Protein AF-A0A958M438-F1 (afdb_monomer_lite)

Radius of gyration: 17.26 Å; chains: 1; bounding box: 36×20×44 Å

Sequence (76 aa):
LYAQYVAQYGTPAVASSGAPVAIPTYSATDLYYYVTYADPTVFDNMSIDASGVLTYDIIGQPSDYNALINVVFVVK

Structure (mmCIF, N/CA/C/O backbone):
data_AF-A0A958M438-F1
#
_entry.id   AF-A0A958M438-F1
#
loop_
_atom_site.group_PDB
_atom_site.id
_atom_site.type_symbol
_atom_site.label_atom_id
_atom_site.label_alt_id
_atom_site.label_comp_id
_atom_site.label_asym_id
_atom_site.label_entity_id
_atom_site.label_seq_id
_atom_site.pdbx_PDB_ins_code
_atom_site.Cartn_x
_atom_site.Cartn_y
_atom_site.Cartn_z
_atom_site.occupancy
_atom_site.B_iso_or_equiv
_atom_site.auth_seq_id
_atom_site.auth_comp_id
_atom_site.auth_asym_id
_atom_site.auth_atom_id
_atom_site.pdbx_PDB_model_num
ATOM 1 N N . LEU A 1 1 ? 5.847 -9.266 10.985 1.00 82.12 1 LEU A N 1
ATOM 2 C CA . LEU A 1 1 ? 5.569 -7.834 11.243 1.00 82.12 1 LEU A CA 1
ATOM 3 C C . LEU A 1 1 ? 4.140 -7.605 11.746 1.00 82.12 1 LEU A C 1
ATOM 5 O O . LEU A 1 1 ? 4.002 -7.055 12.826 1.00 82.12 1 LEU A O 1
ATOM 9 N N . TYR A 1 2 ? 3.099 -8.101 11.057 1.00 88.12 2 TYR A N 1
ATOM 10 C CA . TYR A 1 2 ? 1.691 -7.952 11.484 1.00 88.12 2 TYR A CA 1
ATOM 11 C C . TYR A 1 2 ? 1.419 -8.381 12.937 1.00 88.12 2 TYR A C 1
ATOM 13 O O . TYR A 1 2 ? 0.944 -7.584 13.736 1.00 88.12 2 TYR A O 1
ATOM 21 N N . ALA A 1 3 ? 1.811 -9.600 13.321 1.00 91.50 3 ALA A N 1
ATOM 22 C CA . ALA A 1 3 ? 1.607 -10.085 14.690 1.00 91.50 3 ALA A CA 1
ATOM 23 C C . ALA A 1 3 ? 2.302 -9.216 15.758 1.00 91.50 3 ALA A C 1
ATOM 25 O O . ALA A 1 3 ? 1.760 -9.034 16.842 1.00 91.50 3 ALA A O 1
ATOM 26 N N . GLN A 1 4 ? 3.472 -8.646 15.442 1.00 93.19 4 GLN A N 1
ATOM 27 C CA . GLN A 1 4 ? 4.188 -7.741 16.349 1.00 93.19 4 GLN A CA 1
ATOM 28 C C . GLN A 1 4 ? 3.448 -6.408 16.501 1.00 93.19 4 GLN A C 1
ATOM 30 O O . GLN A 1 4 ? 3.305 -5.923 17.615 1.00 93.19 4 GLN A O 1
ATOM 35 N N . TYR A 1 5 ? 2.907 -5.859 15.408 1.00 90.94 5 TYR A N 1
ATOM 36 C CA . TYR A 1 5 ? 2.059 -4.666 15.459 1.00 90.94 5 TYR A CA 1
ATOM 37 C C . TYR A 1 5 ? 0.830 -4.895 16.352 1.00 90.94 5 TYR A C 1
ATOM 39 O O . TYR A 1 5 ? 0.563 -4.101 17.249 1.00 90.94 5 TYR A O 1
ATOM 47 N N . VAL A 1 6 ? 0.118 -6.012 16.163 1.00 91.94 6 VAL A N 1
ATOM 48 C CA . VAL A 1 6 ? -1.057 -6.347 16.985 1.00 91.94 6 VAL A CA 1
ATOM 49 C C . VAL A 1 6 ? -0.672 -6.502 18.456 1.00 91.94 6 VAL A C 1
ATOM 51 O O . VAL A 1 6 ? -1.348 -5.954 19.321 1.00 91.94 6 VAL A O 1
ATOM 54 N N . ALA A 1 7 ? 0.429 -7.198 18.749 1.00 91.62 7 ALA A N 1
ATOM 55 C CA . ALA A 1 7 ? 0.900 -7.381 20.119 1.00 91.62 7 ALA A CA 1
ATOM 56 C C . ALA A 1 7 ? 1.297 -6.055 20.788 1.00 91.62 7 ALA A C 1
ATOM 58 O O . ALA A 1 7 ? 1.019 -5.853 21.966 1.00 91.62 7 ALA A O 1
ATOM 59 N N . GLN A 1 8 ? 1.936 -5.151 20.044 1.00 90.44 8 GLN A N 1
ATOM 60 C CA . GLN A 1 8 ? 2.441 -3.891 20.580 1.00 90.44 8 GLN A CA 1
ATOM 61 C C . GLN A 1 8 ? 1.354 -2.817 20.720 1.00 90.44 8 GLN A C 1
ATOM 63 O O . GLN A 1 8 ? 1.426 -1.996 21.633 1.00 90.44 8 GLN A O 1
ATOM 68 N N . TYR A 1 9 ? 0.361 -2.805 19.828 1.00 91.19 9 TYR A N 1
ATOM 69 C CA . TYR A 1 9 ? -0.587 -1.693 19.703 1.00 91.19 9 TYR A CA 1
ATOM 70 C C . TYR A 1 9 ? -2.060 -2.089 19.881 1.00 91.19 9 TYR A C 1
ATOM 72 O O . TYR A 1 9 ? -2.922 -1.215 19.938 1.00 91.19 9 TYR A O 1
ATOM 80 N N . GLY A 1 10 ? -2.375 -3.382 20.004 1.00 89.69 10 GLY A N 1
ATOM 81 C CA . GLY A 1 10 ? -3.750 -3.870 20.153 1.00 89.69 10 GLY A CA 1
ATOM 82 C C . GLY A 1 10 ? -4.416 -3.504 21.484 1.00 89.69 10 GLY A C 1
ATOM 83 O O . GLY A 1 10 ? -5.642 -3.489 21.562 1.00 89.69 10 GLY A O 1
ATOM 84 N N . THR A 1 11 ? -3.633 -3.171 22.513 1.00 88.62 11 THR A N 1
ATOM 85 C CA . THR A 1 11 ? -4.120 -2.780 23.847 1.00 88.62 11 THR A CA 1
ATOM 86 C C . THR A 1 11 ? -3.553 -1.414 24.251 1.00 88.62 11 THR A C 1
ATOM 88 O O . THR A 1 11 ? -2.599 -1.349 25.034 1.00 88.62 11 THR A O 1
ATOM 91 N N . PRO A 1 12 ? -4.071 -0.305 23.693 1.00 91.12 12 PRO A N 1
ATOM 92 C CA . PRO A 1 12 ? -3.584 1.029 24.028 1.00 91.12 12 PRO A CA 1
ATOM 93 C C . PRO A 1 12 ? -3.884 1.374 25.494 1.00 91.12 12 PRO A C 1
ATOM 95 O O . PRO A 1 12 ? -4.937 1.030 26.026 1.00 91.12 12 PRO A O 1
ATOM 98 N N . ALA A 1 13 ? -2.969 2.092 26.150 1.00 91.75 13 ALA A N 1
ATOM 99 C CA . ALA A 1 13 ? -3.136 2.489 27.553 1.00 91.75 13 ALA A CA 1
ATOM 100 C C . ALA A 1 13 ? -4.231 3.554 27.755 1.00 91.75 13 ALA A C 1
ATOM 102 O O . ALA A 1 13 ? -4.851 3.614 28.814 1.00 91.75 13 ALA A O 1
ATOM 103 N N . VAL A 1 14 ? -4.451 4.410 26.753 1.00 92.69 14 VAL A N 1
ATOM 104 C CA . VAL A 1 14 ? -5.442 5.495 26.761 1.00 92.69 14 VAL A CA 1
ATOM 105 C C . VAL A 1 14 ? -6.027 5.634 25.356 1.00 92.69 14 VAL A C 1
ATOM 107 O O . VAL A 1 14 ? -5.301 5.501 24.370 1.00 92.69 14 VAL A O 1
ATOM 110 N N . ALA A 1 15 ? -7.320 5.941 25.268 1.00 93.31 15 ALA A N 1
ATOM 111 C CA . ALA A 1 15 ? -8.016 6.252 24.024 1.00 93.31 15 ALA A CA 1
ATOM 112 C C . ALA A 1 15 ? -8.922 7.481 24.208 1.00 93.31 15 ALA A C 1
ATOM 114 O O . ALA A 1 15 ? -9.352 7.791 25.322 1.00 93.31 15 ALA A O 1
ATOM 115 N N . SER A 1 16 ? -9.204 8.200 23.118 1.00 95.62 16 SER A N 1
ATOM 116 C CA . SER A 1 16 ? -10.165 9.310 23.124 1.00 95.62 16 SER A CA 1
ATOM 117 C C . SER A 1 16 ? -11.578 8.820 23.458 1.00 95.62 16 SER A C 1
ATOM 119 O O . SER A 1 16 ? -11.934 7.678 23.171 1.00 95.62 16 SER A O 1
ATOM 121 N N . SER A 1 17 ? -12.416 9.695 24.021 1.00 96.38 17 SER A N 1
ATOM 122 C CA . SER A 1 17 ? -13.826 9.363 24.265 1.00 96.38 17 SER A CA 1
ATOM 123 C C . SER A 1 17 ? -14.527 8.982 22.955 1.00 96.38 17 SER A C 1
ATOM 125 O O . SER A 1 17 ? -14.437 9.716 21.972 1.00 96.38 17 SER A O 1
ATOM 127 N N . GLY A 1 18 ? -15.197 7.828 22.940 1.00 94.12 18 GLY A N 1
ATOM 128 C CA . GLY A 1 18 ? -15.873 7.282 21.758 1.00 94.12 18 GLY A CA 1
ATOM 129 C C . GLY A 1 18 ? -14.973 6.512 20.784 1.00 94.12 18 GLY A C 1
ATOM 130 O O . GLY A 1 18 ? -15.484 5.970 19.807 1.00 94.12 18 GLY A O 1
ATOM 131 N N . ALA A 1 19 ? -13.664 6.425 21.035 1.00 93.88 19 ALA A N 1
ATOM 132 C CA . ALA A 1 19 ? -12.782 5.580 20.239 1.00 93.88 19 ALA A CA 1
ATOM 133 C C . ALA A 1 19 ? -12.999 4.082 20.549 1.00 93.88 19 ALA A C 1
ATOM 135 O O . ALA A 1 19 ? -13.375 3.733 21.674 1.00 93.88 19 ALA A O 1
ATOM 136 N N . PRO A 1 20 ? -12.736 3.180 19.585 1.00 90.31 20 PRO A N 1
ATOM 137 C CA . PRO A 1 20 ? -12.728 1.744 19.839 1.00 90.31 20 PRO A CA 1
ATOM 138 C C . PRO A 1 20 ? -11.720 1.345 20.927 1.00 90.31 20 PRO A C 1
ATOM 140 O O . PRO A 1 20 ? -10.667 1.964 21.074 1.00 90.31 20 PRO A O 1
ATOM 143 N N . VAL A 1 21 ? -12.026 0.264 21.653 1.00 84.12 21 VAL A N 1
ATOM 144 C CA . VAL A 1 21 ? -11.167 -0.270 22.731 1.00 84.12 21 VAL A CA 1
ATOM 145 C C . VAL A 1 21 ? -9.817 -0.771 22.198 1.00 84.12 21 VAL A C 1
ATOM 147 O O . VAL A 1 21 ? -8.810 -0.681 22.895 1.00 84.12 21 VAL A O 1
ATOM 150 N N . ALA A 1 22 ? -9.788 -1.272 20.962 1.00 86.75 22 ALA A N 1
ATOM 151 C CA . ALA A 1 22 ? -8.581 -1.721 20.275 1.00 86.75 22 ALA A CA 1
ATOM 152 C C . ALA A 1 22 ? -8.359 -0.900 19.002 1.00 86.75 22 ALA A C 1
ATOM 154 O O . ALA A 1 22 ? -9.320 -0.507 18.337 1.00 86.75 22 ALA A O 1
ATOM 155 N N . ILE A 1 23 ? -7.094 -0.678 18.635 1.00 91.19 23 IL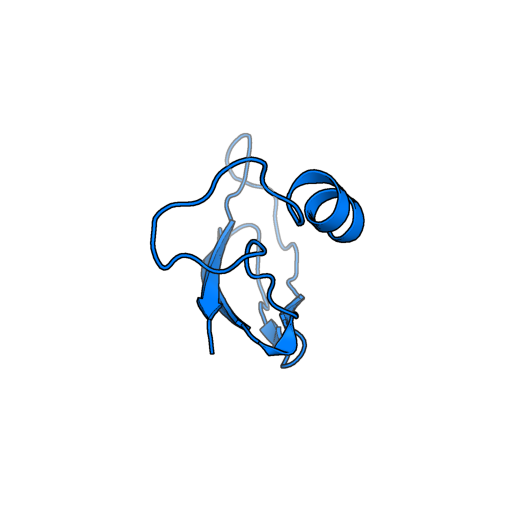E A N 1
ATOM 156 C CA . ILE A 1 23 ? -6.754 -0.042 17.359 1.00 91.19 23 ILE A CA 1
ATOM 157 C C . ILE A 1 23 ? -7.206 -0.973 16.221 1.00 91.19 23 ILE A C 1
ATOM 159 O O . ILE A 1 23 ? -6.790 -2.136 16.206 1.00 91.19 23 ILE A O 1
ATOM 163 N N . PRO A 1 24 ? -8.053 -0.503 15.282 1.00 90.62 24 PRO A N 1
ATOM 164 C CA . PRO A 1 24 ? -8.526 -1.336 14.186 1.00 90.62 24 PRO A CA 1
ATOM 165 C C . PRO A 1 24 ? -7.373 -1.884 13.349 1.00 90.62 24 PRO A C 1
ATOM 167 O O . PRO A 1 24 ? -6.403 -1.186 13.055 1.00 90.62 24 PRO A O 1
ATOM 170 N N . THR A 1 25 ? -7.518 -3.135 12.931 1.00 92.38 25 THR A N 1
ATOM 171 C CA . THR A 1 25 ? -6.647 -3.770 11.943 1.00 92.38 25 THR A CA 1
ATOM 172 C C . THR A 1 25 ? -7.506 -4.288 10.807 1.00 92.38 25 THR A C 1
ATOM 174 O O . THR A 1 25 ? -8.678 -4.602 11.006 1.00 92.38 25 THR A O 1
ATOM 177 N N . TYR A 1 26 ? -6.918 -4.349 9.620 1.00 91.25 26 TYR A N 1
ATOM 178 C CA . TYR A 1 26 ? -7.595 -4.784 8.410 1.00 91.25 26 TYR A CA 1
ATOM 179 C C . TYR A 1 26 ? -6.889 -6.025 7.886 1.00 91.25 26 TYR A C 1
ATOM 181 O O . TYR A 1 26 ? -5.656 -6.060 7.807 1.00 91.25 26 TYR A O 1
ATOM 189 N N . SER A 1 27 ? -7.666 -7.047 7.542 1.00 91.06 27 SER A N 1
ATOM 190 C CA . SER A 1 27 ? -7.154 -8.146 6.736 1.00 91.06 27 SER A CA 1
ATOM 191 C C . SER A 1 27 ? -6.881 -7.649 5.316 1.00 91.06 27 SER A C 1
ATOM 193 O O . SER A 1 27 ? -7.397 -6.611 4.894 1.00 91.06 27 SER A O 1
ATOM 195 N N . ALA A 1 28 ? -6.084 -8.392 4.547 1.00 90.62 28 ALA A N 1
ATOM 196 C CA . ALA A 1 28 ? -5.793 -7.989 3.173 1.00 90.62 28 ALA A CA 1
ATOM 197 C C . ALA A 1 28 ? -7.068 -7.879 2.313 1.00 90.62 28 ALA A C 1
ATOM 199 O O . ALA A 1 28 ? -7.200 -7.015 1.450 1.00 90.62 28 ALA A O 1
ATOM 200 N N . THR A 1 29 ? -8.066 -8.712 2.608 1.00 92.19 29 THR A N 1
ATOM 201 C CA . THR A 1 29 ? -9.350 -8.702 1.910 1.00 92.19 29 THR A CA 1
ATOM 202 C C . THR A 1 29 ? -10.240 -7.515 2.276 1.00 92.19 29 THR A C 1
ATOM 204 O O . THR A 1 29 ? -11.146 -7.221 1.498 1.00 92.19 29 THR A O 1
ATOM 207 N N . ASP A 1 30 ? -9.950 -6.788 3.361 1.00 94.44 30 ASP A N 1
ATOM 208 C CA . ASP A 1 30 ? -10.704 -5.604 3.813 1.00 94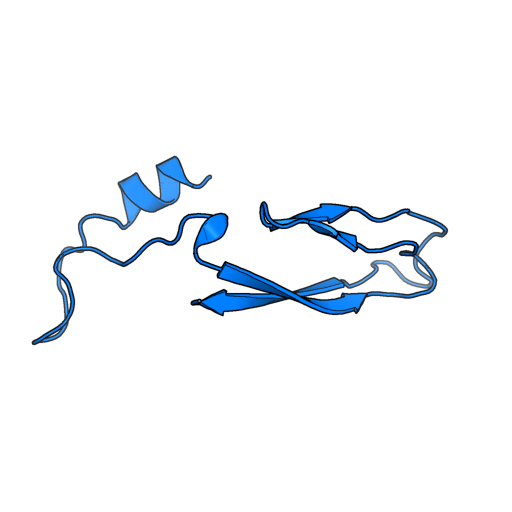.44 30 ASP A CA 1
ATOM 209 C C . ASP A 1 30 ? -10.224 -4.295 3.162 1.00 94.44 30 ASP A C 1
ATOM 211 O O . ASP A 1 30 ? -10.754 -3.224 3.455 1.00 94.44 30 ASP A O 1
ATOM 215 N N . LEU A 1 31 ? -9.212 -4.358 2.288 1.00 95.69 31 LEU A N 1
ATOM 216 C CA . LEU A 1 31 ? -8.590 -3.183 1.675 1.00 95.69 31 LEU A CA 1
ATOM 217 C C . LEU A 1 31 ? -8.644 -3.234 0.142 1.00 95.69 31 LEU A C 1
ATOM 219 O O . LEU A 1 31 ? -8.520 -4.297 -0.470 1.00 95.69 31 LEU A O 1
ATOM 223 N N . TYR A 1 32 ? -8.821 -2.074 -0.488 1.00 97.12 32 TYR A N 1
ATOM 224 C CA . TYR A 1 32 ? -8.441 -1.825 -1.877 1.00 97.12 32 TYR A CA 1
ATOM 225 C C . TYR A 1 32 ? -7.007 -1.288 -1.926 1.00 97.12 32 TYR A C 1
ATOM 227 O O . TYR A 1 32 ? -6.599 -0.495 -1.074 1.00 97.12 32 TYR A O 1
ATOM 235 N N . TYR A 1 33 ? -6.265 -1.682 -2.957 1.00 97.50 33 TYR A N 1
ATOM 236 C CA . TYR A 1 33 ? -4.863 -1.324 -3.143 1.00 97.50 33 TYR A CA 1
ATOM 237 C C . TYR A 1 33 ? -4.672 -0.664 -4.501 1.00 97.50 33 TYR A C 1
ATOM 239 O O . TYR A 1 33 ? -5.180 -1.154 -5.509 1.00 97.50 33 TYR A O 1
ATOM 247 N N . TYR A 1 34 ? -3.913 0.427 -4.527 1.00 97.88 34 TYR A N 1
ATOM 248 C CA . TYR A 1 34 ? -3.662 1.200 -5.736 1.00 97.88 34 TYR A CA 1
ATOM 249 C C . TYR A 1 34 ? -2.185 1.549 -5.829 1.00 97.88 34 TYR A C 1
ATOM 251 O O . TYR A 1 34 ? -1.640 2.155 -4.909 1.00 97.88 34 TYR A O 1
ATOM 259 N N . VAL A 1 35 ? -1.546 1.240 -6.955 1.00 98.06 35 VAL A N 1
ATOM 260 C CA . VAL A 1 35 ? -0.260 1.854 -7.298 1.00 98.06 35 VAL A CA 1
ATOM 261 C C . VAL A 1 35 ? -0.563 3.209 -7.928 1.00 98.06 35 VAL A C 1
ATOM 263 O O . VAL A 1 35 ? -1.147 3.274 -9.006 1.00 98.06 35 VAL A O 1
ATOM 266 N N . THR A 1 36 ? -0.217 4.299 -7.245 1.00 98.06 36 THR A N 1
ATOM 267 C CA . THR A 1 36 ? -0.432 5.665 -7.766 1.00 98.06 36 THR A CA 1
ATOM 268 C C . THR A 1 36 ? 0.785 6.203 -8.506 1.00 98.06 36 THR A C 1
ATOM 270 O O . THR A 1 36 ? 0.676 7.180 -9.243 1.00 98.06 36 THR A O 1
ATOM 273 N N . TYR A 1 37 ? 1.937 5.557 -8.325 1.00 98.06 37 TYR A N 1
ATOM 274 C CA . TYR A 1 37 ? 3.158 5.805 -9.076 1.00 98.06 37 TYR A CA 1
ATOM 275 C C . TYR A 1 37 ? 4.082 4.586 -8.990 1.00 98.06 37 TYR A C 1
ATOM 277 O O . TYR A 1 37 ? 4.230 4.008 -7.915 1.00 98.06 37 TYR A O 1
ATOM 285 N N . ALA A 1 38 ? 4.753 4.247 -10.085 1.00 97.88 38 ALA A N 1
ATOM 286 C CA . ALA A 1 38 ? 5.947 3.410 -10.093 1.00 97.88 38 ALA A CA 1
ATOM 287 C C . ALA A 1 38 ? 6.883 3.924 -11.188 1.00 97.88 38 ALA A C 1
ATOM 289 O O . ALA A 1 38 ? 6.407 4.359 -12.237 1.00 97.88 38 ALA A O 1
ATOM 290 N N . ASP A 1 39 ? 8.191 3.893 -10.940 1.00 97.56 39 ASP A N 1
ATOM 291 C CA . ASP A 1 39 ? 9.190 4.264 -11.943 1.00 97.56 39 ASP A CA 1
ATOM 292 C C . ASP A 1 39 ? 9.083 3.354 -13.187 1.00 97.56 39 ASP A C 1
ATOM 294 O O . ASP A 1 39 ? 9.395 2.162 -13.089 1.00 97.56 39 ASP A O 1
ATOM 298 N N . PRO A 1 40 ? 8.679 3.884 -14.358 1.00 96.25 40 PRO A N 1
ATOM 299 C CA . P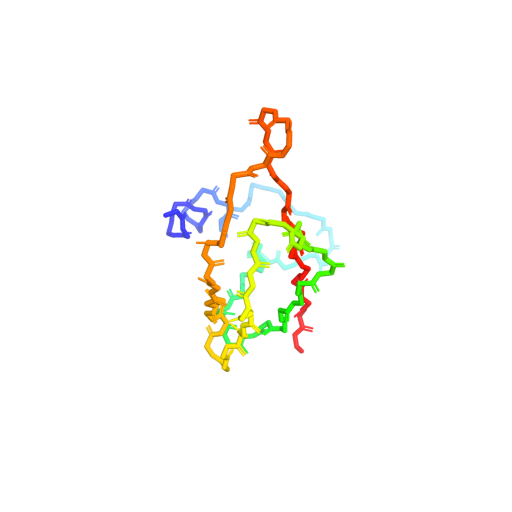RO A 1 40 ? 8.411 3.072 -15.543 1.00 96.25 40 PRO A CA 1
ATOM 300 C C . PRO A 1 40 ? 9.682 2.557 -16.230 1.00 96.25 40 PRO A C 1
ATOM 302 O O . PRO A 1 40 ? 9.595 1.762 -17.158 1.00 96.25 40 PRO A O 1
ATOM 305 N N . THR A 1 41 ? 10.865 3.028 -15.825 1.00 96.88 41 THR A N 1
ATOM 306 C CA . THR A 1 41 ? 12.147 2.520 -16.338 1.00 96.88 41 THR A CA 1
ATOM 307 C C . THR A 1 41 ? 12.652 1.311 -15.552 1.00 96.88 41 THR A C 1
ATOM 309 O O . THR A 1 41 ? 13.546 0.600 -16.011 1.00 96.88 41 THR A O 1
ATOM 312 N N . VAL A 1 42 ? 12.065 1.065 -14.377 1.00 98.12 42 VAL A N 1
ATOM 313 C CA . VAL A 1 42 ? 12.458 0.000 -13.450 1.00 98.12 42 VAL A CA 1
ATOM 314 C C . VAL A 1 42 ? 11.368 -1.056 -13.327 1.00 98.12 42 VAL A C 1
ATOM 316 O O . VAL A 1 42 ? 11.703 -2.237 -13.286 1.00 98.12 42 VAL A O 1
ATOM 319 N N . PHE A 1 43 ? 10.093 -0.657 -13.299 1.00 98.44 43 PHE A N 1
ATOM 320 C CA . PHE A 1 43 ? 8.956 -1.547 -13.064 1.00 98.44 43 PHE A CA 1
ATOM 321 C C . PHE A 1 43 ? 8.026 -1.626 -14.276 1.00 98.44 43 PHE A C 1
ATOM 323 O O . PHE A 1 43 ? 7.659 -0.599 -14.846 1.00 98.44 43 PHE A O 1
ATOM 330 N N . ASP A 1 44 ? 7.580 -2.836 -14.612 1.00 98.19 44 ASP A N 1
ATOM 331 C CA . ASP A 1 44 ? 6.584 -3.083 -15.662 1.00 98.19 44 ASP A CA 1
ATOM 332 C C . ASP A 1 44 ? 5.634 -4.231 -15.270 1.00 98.19 44 ASP A C 1
ATOM 334 O O . ASP A 1 44 ? 5.821 -4.878 -14.235 1.00 98.19 44 ASP A O 1
ATOM 338 N N . ASN A 1 45 ? 4.600 -4.469 -16.084 1.00 97.88 45 ASN A N 1
ATOM 339 C CA . ASN A 1 45 ? 3.670 -5.596 -15.970 1.00 97.88 45 ASN A CA 1
ATOM 340 C C . ASN A 1 45 ? 3.025 -5.714 -14.573 1.00 97.88 45 ASN A C 1
ATOM 342 O O . ASN A 1 45 ? 2.887 -6.792 -13.993 1.00 97.88 45 ASN A O 1
ATOM 346 N N . MET A 1 46 ? 2.661 -4.562 -14.002 1.00 98.12 46 MET A N 1
ATOM 347 C CA . MET A 1 46 ? 2.100 -4.479 -12.658 1.00 98.12 46 MET A CA 1
ATOM 348 C C . MET A 1 46 ? 0.657 -4.986 -12.616 1.00 98.12 46 MET A C 1
ATOM 350 O O . MET A 1 46 ? -0.201 -4.513 -13.363 1.00 98.12 46 MET A O 1
ATOM 354 N N . SER A 1 47 ? 0.357 -5.870 -11.666 1.00 98.00 47 SER A N 1
ATOM 355 C CA . SER A 1 47 ? -1.016 -6.276 -11.360 1.00 98.00 47 SER A CA 1
ATOM 356 C C . SER A 1 47 ? -1.208 -6.525 -9.873 1.00 98.00 47 SER A C 1
ATOM 358 O O . SER A 1 47 ? -0.317 -7.058 -9.217 1.00 98.00 47 SER A O 1
ATOM 360 N N . ILE A 1 48 ? -2.382 -6.167 -9.351 1.00 97.31 48 ILE A N 1
ATOM 361 C CA . ILE A 1 48 ? -2.789 -6.494 -7.983 1.00 97.31 48 ILE A CA 1
ATOM 362 C C . ILE A 1 48 ? -3.958 -7.468 -8.051 1.00 97.31 48 ILE A C 1
ATOM 364 O O . ILE A 1 48 ? -4.955 -7.191 -8.720 1.00 97.31 48 ILE A O 1
ATOM 368 N N . ASP A 1 49 ? -3.842 -8.598 -7.363 1.00 95.75 49 ASP A N 1
ATOM 369 C CA . ASP A 1 49 ? -4.921 -9.577 -7.279 1.00 95.75 49 ASP A CA 1
ATOM 370 C C . ASP A 1 49 ? -5.951 -9.248 -6.177 1.00 95.75 49 ASP A C 1
ATOM 372 O O . ASP A 1 49 ? -5.799 -8.320 -5.378 1.00 95.75 49 ASP A O 1
ATOM 376 N N . ALA A 1 50 ? -7.026 -10.038 -6.106 1.00 91.94 50 ALA A N 1
ATOM 377 C CA . ALA A 1 50 ? -8.072 -9.865 -5.094 1.00 91.94 50 ALA A CA 1
ATOM 378 C C . ALA A 1 50 ? -7.598 -10.132 -3.649 1.00 91.94 50 ALA A C 1
ATOM 380 O O . ALA A 1 50 ? -8.284 -9.739 -2.703 1.00 91.94 50 ALA A O 1
ATOM 381 N N . SER A 1 51 ? -6.441 -10.778 -3.477 1.00 92.56 51 SER A N 1
ATOM 382 C CA . SER A 1 51 ? -5.799 -11.028 -2.183 1.00 92.56 51 SER A CA 1
ATOM 383 C C . SER A 1 51 ? -4.879 -9.876 -1.757 1.00 92.56 51 SER A C 1
ATOM 385 O O . SER A 1 51 ? -4.285 -9.944 -0.681 1.00 92.56 51 SER A O 1
ATOM 387 N N . GLY A 1 52 ? -4.756 -8.824 -2.576 1.00 93.12 52 GLY A N 1
ATOM 388 C CA . GLY A 1 52 ? -3.886 -7.680 -2.314 1.00 93.12 52 GLY A CA 1
ATOM 389 C C . GLY A 1 52 ? -2.414 -7.936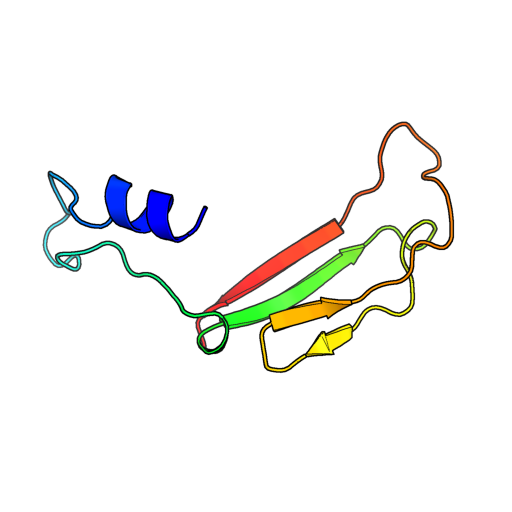 -2.635 1.00 93.12 52 GLY A C 1
ATOM 390 O O . GLY A 1 52 ? -1.550 -7.201 -2.156 1.00 93.12 52 GLY A O 1
ATOM 391 N N . VAL A 1 53 ? -2.102 -8.972 -3.420 1.00 95.38 53 VAL A N 1
ATOM 392 C CA . VAL A 1 53 ? -0.732 -9.277 -3.839 1.00 95.38 53 VAL A CA 1
ATOM 393 C C . VAL A 1 53 ? -0.409 -8.484 -5.099 1.00 95.38 53 VAL A C 1
ATOM 395 O O . VAL A 1 53 ? -1.018 -8.693 -6.145 1.00 95.38 53 VAL A O 1
ATOM 398 N N . LEU A 1 54 ? 0.562 -7.575 -4.989 1.00 97.19 54 LEU A N 1
ATOM 399 C CA . LEU A 1 54 ? 1.141 -6.858 -6.120 1.00 97.19 54 LEU A CA 1
ATOM 400 C C . LEU A 1 54 ? 2.261 -7.701 -6.749 1.00 97.19 54 LEU A C 1
ATOM 402 O O . LEU A 1 54 ? 3.242 -8.026 -6.079 1.00 97.19 54 LEU A O 1
ATOM 406 N N . THR A 1 55 ? 2.138 -8.000 -8.039 1.00 98.25 55 THR A N 1
ATOM 407 C CA . THR A 1 55 ? 3.206 -8.562 -8.877 1.00 98.25 55 THR A CA 1
ATOM 408 C C . THR A 1 55 ? 3.699 -7.516 -9.866 1.00 98.25 55 THR A C 1
ATOM 410 O O . THR A 1 55 ? 2.910 -6.699 -10.340 1.00 98.25 55 THR A O 1
ATOM 413 N N . TYR A 1 56 ? 4.995 -7.539 -10.166 1.00 98.06 56 TYR A N 1
ATOM 414 C CA . TYR A 1 56 ? 5.646 -6.657 -11.132 1.00 98.06 56 TYR A CA 1
ATOM 415 C C . TYR A 1 56 ? 6.949 -7.282 -11.622 1.00 98.06 56 TYR A C 1
ATOM 417 O O . TYR A 1 56 ? 7.570 -8.075 -10.908 1.00 98.06 56 TYR A O 1
ATOM 425 N N . ASP A 1 57 ? 7.383 -6.861 -12.802 1.00 98.50 57 ASP A N 1
ATOM 426 C CA . ASP A 1 57 ? 8.688 -7.198 -13.355 1.00 98.50 57 ASP A CA 1
ATOM 427 C C . ASP A 1 57 ? 9.693 -6.075 -13.073 1.00 98.50 57 ASP A C 1
ATOM 429 O O . ASP A 1 57 ? 9.332 -4.897 -13.035 1.00 98.50 57 ASP A O 1
ATOM 433 N N . ILE A 1 58 ? 10.966 -6.439 -12.880 1.00 97.31 58 ILE A N 1
ATOM 434 C CA . ILE A 1 58 ? 12.077 -5.480 -12.829 1.00 97.31 58 ILE A CA 1
ATOM 435 C C . ILE A 1 58 ? 12.754 -5.480 -14.197 1.00 97.31 58 ILE A C 1
ATOM 437 O O . ILE A 1 58 ? 13.438 -6.441 -14.552 1.00 97.31 58 ILE A O 1
ATOM 441 N N . ILE A 1 59 ? 12.563 -4.407 -14.959 1.00 98.06 59 ILE A N 1
ATOM 442 C CA . ILE A 1 59 ? 12.996 -4.309 -16.361 1.00 98.06 59 ILE A CA 1
ATOM 443 C C . ILE A 1 59 ? 14.266 -3.474 -16.559 1.00 98.06 59 ILE A C 1
ATOM 445 O O . ILE A 1 59 ? 14.845 -3.471 -17.645 1.00 98.06 59 ILE A O 1
ATOM 449 N N . GLY A 1 60 ? 14.729 -2.788 -15.516 1.00 96.75 60 GLY A N 1
ATOM 450 C CA . GLY A 1 60 ? 15.876 -1.896 -15.598 1.00 96.75 60 GLY A CA 1
ATOM 451 C C . GLY A 1 60 ? 16.442 -1.524 -14.234 1.00 96.75 60 GLY A C 1
ATOM 452 O O . GLY A 1 60 ? 15.920 -1.907 -13.188 1.00 96.75 60 GLY A O 1
ATOM 453 N N . GLN A 1 61 ? 17.552 -0.791 -14.262 1.00 95.88 61 GLN A N 1
ATOM 454 C CA . GLN A 1 61 ? 18.119 -0.140 -13.083 1.00 95.88 61 GLN A CA 1
ATOM 455 C C . GLN A 1 61 ? 17.652 1.321 -13.052 1.00 95.88 61 GLN A C 1
ATOM 457 O O . GLN A 1 61 ? 17.502 1.912 -14.124 1.00 95.88 61 GLN A O 1
ATOM 462 N N . PRO A 1 62 ? 17.444 1.914 -11.864 1.00 94.94 62 PRO A N 1
ATOM 463 C CA . PRO A 1 62 ? 17.119 3.333 -11.761 1.00 94.94 62 PRO A CA 1
ATOM 464 C C . PRO A 1 62 ? 18.222 4.202 -12.374 1.00 94.94 62 PRO A C 1
ATOM 466 O O . PRO A 1 62 ? 19.399 3.840 -12.356 1.00 94.94 62 PRO A O 1
ATOM 469 N N . SER A 1 63 ? 17.841 5.370 -12.894 1.00 89.75 63 SER A N 1
ATOM 470 C CA . SER A 1 63 ? 18.788 6.349 -13.449 1.00 89.75 63 SER A CA 1
ATOM 471 C C . SER A 1 63 ? 19.679 7.001 -12.387 1.00 89.75 63 SER A C 1
ATOM 473 O O . SER A 1 63 ? 20.760 7.485 -12.709 1.00 89.75 63 SER A O 1
ATOM 475 N N . ASP A 1 64 ? 19.219 6.998 -11.136 1.00 90.50 64 ASP A N 1
ATOM 476 C CA . ASP A 1 64 ? 19.911 7.504 -9.953 1.00 90.50 64 ASP A CA 1
ATOM 477 C C . ASP A 1 64 ? 20.026 6.397 -8.886 1.00 90.50 64 ASP A C 1
ATOM 479 O O . ASP A 1 64 ? 19.760 5.224 -9.137 1.00 90.50 64 ASP A O 1
ATOM 483 N N . TYR A 1 65 ? 20.421 6.756 -7.663 1.00 91.00 65 TYR A N 1
ATOM 484 C CA . TYR A 1 65 ? 20.653 5.813 -6.562 1.00 91.00 65 TYR A CA 1
ATOM 485 C C . TYR A 1 65 ? 19.434 4.973 -6.141 1.00 91.00 65 TYR A C 1
ATOM 487 O O . TYR A 1 65 ? 19.611 3.969 -5.448 1.00 91.00 65 TYR A O 1
ATOM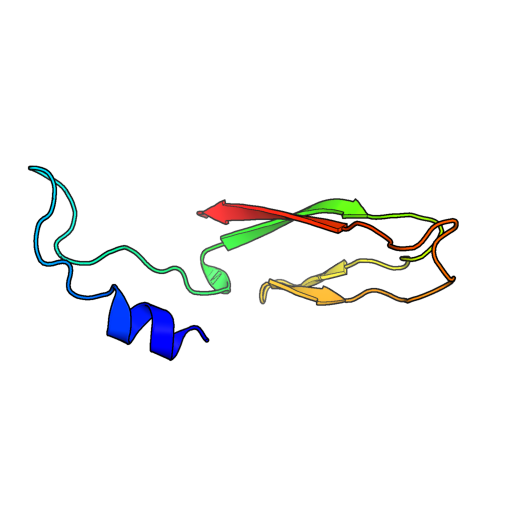 495 N N . ASN A 1 66 ? 18.210 5.365 -6.502 1.00 93.44 66 ASN A N 1
ATOM 496 C CA . ASN A 1 66 ? 16.995 4.651 -6.121 1.00 93.44 66 ASN A CA 1
ATOM 497 C C . ASN A 1 66 ? 15.853 4.839 -7.130 1.00 93.44 66 ASN A C 1
ATOM 499 O O . ASN A 1 66 ? 15.762 5.863 -7.798 1.00 93.44 66 ASN A O 1
ATOM 503 N N . ALA A 1 67 ? 14.947 3.861 -7.166 1.00 95.81 67 ALA A N 1
ATOM 504 C CA . ALA A 1 67 ? 13.638 3.948 -7.814 1.00 95.81 67 ALA A CA 1
ATOM 505 C C . ALA A 1 67 ? 12.549 4.158 -6.752 1.00 95.81 67 ALA A C 1
ATOM 507 O O . ALA A 1 67 ? 12.752 3.826 -5.579 1.00 95.81 67 ALA A O 1
ATOM 508 N N . LEU A 1 68 ? 11.383 4.669 -7.150 1.00 95.81 68 LEU A N 1
ATOM 509 C CA . LEU A 1 68 ? 10.242 4.853 -6.251 1.00 95.81 68 LEU A CA 1
ATOM 510 C C . LEU A 1 68 ? 9.010 4.094 -6.752 1.00 95.81 68 LEU A C 1
ATOM 512 O O . LEU A 1 68 ? 8.727 4.053 -7.948 1.00 95.81 68 LEU A O 1
ATOM 516 N N . ILE A 1 69 ? 8.250 3.556 -5.803 1.00 97.50 69 ILE A N 1
ATOM 517 C CA . ILE A 1 69 ? 6.891 3.050 -5.991 1.00 97.50 69 ILE A CA 1
ATOM 518 C C . ILE A 1 69 ? 6.019 3.607 -4.864 1.00 97.50 69 ILE A C 1
ATOM 520 O O . ILE A 1 69 ? 6.445 3.650 -3.709 1.00 97.50 69 ILE A O 1
ATOM 524 N N . ASN A 1 70 ? 4.814 4.064 -5.197 1.00 98.00 70 ASN A N 1
ATOM 525 C CA . ASN A 1 70 ? 3.837 4.571 -4.244 1.00 98.00 70 ASN A CA 1
ATOM 526 C C . ASN A 1 70 ? 2.577 3.712 -4.279 1.00 98.00 70 ASN A C 1
ATOM 528 O O . ASN A 1 70 ? 1.954 3.550 -5.332 1.00 98.00 70 ASN A O 1
ATOM 532 N N . VAL A 1 71 ? 2.188 3.203 -3.113 1.00 97.56 71 VAL A N 1
ATOM 533 C CA . VAL A 1 71 ? 1.027 2.329 -2.962 1.00 97.56 71 VAL A CA 1
ATOM 534 C C . VAL A 1 71 ? 0.079 2.928 -1.929 1.00 97.56 71 VAL A C 1
ATOM 536 O O . VAL A 1 71 ? 0.467 3.199 -0.795 1.00 97.56 71 VAL A O 1
ATOM 539 N N . VAL A 1 72 ? -1.173 3.131 -2.331 1.00 97.56 72 VAL A N 1
ATOM 540 C CA . VAL A 1 72 ? -2.251 3.684 -1.507 1.00 97.56 72 VAL A CA 1
ATOM 541 C C . VAL A 1 72 ? -3.220 2.575 -1.116 1.00 97.56 72 VAL A C 1
ATOM 543 O O . VAL A 1 72 ? -3.623 1.760 -1.945 1.00 97.56 72 VAL A O 1
ATOM 546 N N . PHE A 1 73 ? -3.567 2.551 0.169 1.00 95.81 73 PHE A N 1
ATOM 547 C CA . PHE A 1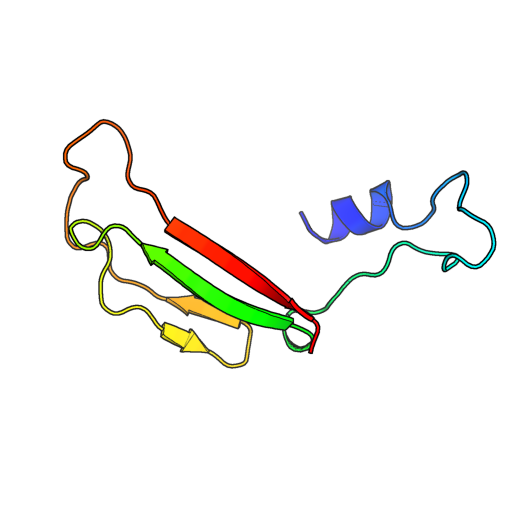 73 ? -4.381 1.524 0.806 1.00 95.81 73 PHE A CA 1
ATOM 548 C C . PHE A 1 73 ? -5.680 2.198 1.246 1.00 95.81 73 PHE A C 1
ATOM 550 O O . PHE A 1 73 ? -5.643 3.213 1.943 1.00 95.81 73 PHE A O 1
ATOM 557 N N . VAL A 1 74 ? -6.822 1.659 0.829 1.00 96.94 74 VAL A N 1
ATOM 558 C CA . VAL A 1 74 ? -8.147 2.234 1.099 1.00 96.94 74 VAL A CA 1
ATOM 559 C C . VAL A 1 74 ? -9.019 1.175 1.759 1.00 96.94 74 VAL A C 1
ATOM 561 O O . VAL A 1 74 ? -9.092 0.056 1.263 1.00 96.94 74 VAL A O 1
ATOM 564 N N . VAL A 1 75 ? -9.674 1.512 2.870 1.00 95.56 75 VAL A N 1
ATOM 565 C CA . VAL A 1 75 ? -10.628 0.610 3.540 1.00 95.56 75 VAL A CA 1
ATOM 566 C C . VAL A 1 75 ? -11.835 0.371 2.632 1.00 95.56 75 VAL A C 1
ATOM 568 O O . VAL A 1 75 ? -12.315 1.317 2.006 1.00 95.56 75 VAL A O 1
ATOM 571 N N . LYS A 1 76 ? -12.279 -0.884 2.528 1.00 93.31 76 LYS A N 1
ATOM 572 C CA . LYS A 1 76 ? -13.457 -1.273 1.743 1.00 93.31 76 LYS A CA 1
ATOM 573 C C . LYS A 1 76 ? -14.775 -0.938 2.430 1.00 93.31 76 LYS A C 1
ATOM 575 O O . LYS A 1 76 ? -14.838 -1.024 3.676 1.00 93.31 76 LYS A O 1
#

Foldseek 3Di:
DVVVCCVVFQQDPDDDVPDDRGDDDDQLLQKDKDWPDWDPQQWDPWDADNNRDIDIDGNHDDPDPDTDIDMDIGGD

pLDDT: mean 94.24, std 3.59, range [82.12, 98.5]

Secondary structure (DSSP, 8-state):
-HHHHHHHHSS-S---TT--SS-----GGGEEEEEEEE-TTTEEEEEE-TT--EEEEE-S--SSS---EEEEEEE-